Protein AF-A0A7C9EWT8-F1 (afdb_monomer_lite)

Structure (mmCIF, N/CA/C/O backbone):
data_AF-A0A7C9EWT8-F1
#
_entry.id   AF-A0A7C9EWT8-F1
#
loop_
_atom_site.group_PDB
_atom_site.id
_atom_site.type_symbol
_atom_site.label_atom_id
_atom_site.label_alt_id
_atom_site.label_comp_id
_atom_site.label_asym_id
_atom_site.label_entity_id
_atom_site.label_seq_id
_atom_site.pdbx_PDB_ins_code
_atom_site.Cartn_x
_atom_site.Cartn_y
_atom_site.Cartn_z
_atom_site.occupancy
_atom_site.B_iso_or_equiv
_atom_site.auth_seq_id
_atom_site.auth_comp_id
_atom_site.auth_asym_id
_atom_site.auth_atom_id
_atom_site.pdbx_PDB_model_num
ATOM 1 N N . SER A 1 1 ? -19.432 19.148 -1.306 1.00 43.84 1 SER A N 1
ATOM 2 C CA . SER A 1 1 ? -18.064 18.644 -1.073 1.00 43.84 1 SER A CA 1
ATOM 3 C C . SER A 1 1 ? -18.076 17.133 -1.173 1.00 43.84 1 SER A C 1
ATOM 5 O O . SER A 1 1 ? -19.017 16.554 -0.640 1.00 43.84 1 SER A O 1
ATOM 7 N N . PRO A 1 2 ? -17.132 16.478 -1.870 1.00 51.66 2 PRO A N 1
ATOM 8 C CA . PRO A 1 2 ? -17.050 15.021 -1.822 1.00 51.66 2 PRO A CA 1
ATOM 9 C C . PRO A 1 2 ? -16.818 14.569 -0.375 1.00 51.66 2 PRO A C 1
ATOM 11 O O . PRO A 1 2 ? -16.115 15.251 0.374 1.00 51.66 2 PRO A O 1
ATOM 14 N N . SER A 1 3 ? -17.434 13.457 0.023 1.00 73.81 3 SER A N 1
ATOM 15 C CA . SER A 1 3 ? -17.189 12.846 1.329 1.00 73.81 3 SER A CA 1
ATOM 16 C C . SER A 1 3 ? -15.710 12.463 1.456 1.00 73.81 3 SER A C 1
ATOM 18 O O . SER A 1 3 ? -15.051 12.139 0.465 1.00 73.81 3 SER A O 1
ATOM 20 N N . LEU A 1 4 ? -15.178 12.513 2.679 1.00 69.38 4 LEU A N 1
ATOM 21 C CA . LEU A 1 4 ? -13.786 12.159 2.972 1.00 69.38 4 LEU A CA 1
ATOM 22 C C . LEU A 1 4 ? -13.436 10.746 2.466 1.00 69.38 4 LEU A C 1
ATOM 24 O O . LEU A 1 4 ? -12.366 10.564 1.889 1.00 69.38 4 LEU A O 1
ATOM 28 N N . SER A 1 5 ? -14.371 9.791 2.571 1.00 72.19 5 SER A N 1
ATOM 29 C CA . SER A 1 5 ? -14.186 8.436 2.030 1.00 72.19 5 SER A CA 1
ATOM 30 C C . SER A 1 5 ? -14.049 8.443 0.501 1.00 72.19 5 SER A C 1
ATOM 32 O O . SER A 1 5 ? -13.074 7.911 -0.009 1.00 72.19 5 SER A O 1
ATOM 34 N N . ALA A 1 6 ? -14.890 9.178 -0.239 1.00 75.50 6 ALA A N 1
ATOM 35 C CA . ALA A 1 6 ? -14.787 9.249 -1.701 1.00 75.50 6 ALA A CA 1
ATOM 36 C C . ALA A 1 6 ? -13.481 9.908 -2.198 1.00 75.50 6 ALA A C 1
ATOM 38 O O . ALA A 1 6 ? -13.064 9.723 -3.345 1.00 75.50 6 ALA A O 1
ATOM 39 N N . ALA A 1 7 ? -12.837 10.741 -1.376 1.00 75.38 7 ALA A N 1
ATOM 40 C CA . ALA A 1 7 ? -11.503 11.261 -1.673 1.00 75.38 7 ALA A CA 1
ATOM 41 C C . ALA A 1 7 ? -10.412 10.199 -1.439 1.00 75.38 7 ALA A C 1
ATOM 43 O O . ALA A 1 7 ? -9.507 10.074 -2.266 1.00 75.38 7 ALA A O 1
ATOM 44 N N . MET A 1 8 ? -10.526 9.418 -0.361 1.00 83.12 8 MET A N 1
ATOM 45 C CA . MET A 1 8 ? -9.632 8.295 -0.059 1.00 83.12 8 MET A CA 1
ATOM 46 C C . MET A 1 8 ? -9.733 7.203 -1.133 1.00 83.12 8 MET A C 1
ATOM 48 O O . MET A 1 8 ? -8.714 6.858 -1.729 1.00 83.12 8 MET A O 1
ATOM 52 N N . ASP A 1 9 ? -10.945 6.790 -1.505 1.00 83.75 9 ASP A N 1
ATOM 53 C CA . ASP A 1 9 ? -11.193 5.777 -2.541 1.00 83.75 9 ASP A CA 1
ATOM 54 C C . ASP A 1 9 ? -10.555 6.149 -3.890 1.00 83.75 9 ASP A C 1
ATOM 56 O O . ASP A 1 9 ? -9.944 5.317 -4.566 1.00 83.75 9 ASP A O 1
ATOM 60 N N . ARG A 1 10 ? -10.618 7.432 -4.276 1.00 86.88 10 ARG A N 1
ATOM 61 C CA . ARG A 1 10 ? -9.983 7.930 -5.509 1.00 86.88 10 ARG A CA 1
ATOM 62 C C . ARG A 1 10 ? -8.460 7.881 -5.453 1.00 86.88 10 ARG A C 1
ATOM 64 O O . ARG A 1 10 ? -7.831 7.518 -6.448 1.00 86.88 10 ARG A O 1
ATOM 71 N N . LYS A 1 11 ? -7.858 8.241 -4.315 1.00 90.06 11 LYS A N 1
ATOM 72 C CA . LYS A 1 11 ? -6.400 8.171 -4.139 1.00 90.06 11 LYS A CA 1
ATOM 73 C C . LYS A 1 11 ? -5.927 6.714 -4.157 1.00 90.06 11 LYS A C 1
ATOM 75 O O . LYS A 1 11 ? -4.986 6.414 -4.888 1.00 90.06 11 LYS A O 1
ATOM 80 N N . GLY A 1 12 ? -6.624 5.816 -3.457 1.00 90.69 12 GLY A N 1
ATOM 81 C CA . GLY A 1 12 ? -6.352 4.376 -3.485 1.00 90.69 12 GLY A CA 1
ATOM 82 C C . GLY A 1 12 ? -6.448 3.791 -4.897 1.00 90.69 12 GLY A C 1
ATOM 83 O O . GLY A 1 12 ? -5.516 3.137 -5.357 1.00 90.69 12 GLY A O 1
ATOM 84 N N . SER A 1 13 ? -7.510 4.124 -5.636 1.00 91.81 13 SER A N 1
ATOM 85 C CA . SER A 1 13 ? -7.696 3.678 -7.027 1.00 91.81 13 SER A CA 1
ATOM 86 C C . SER A 1 13 ? -6.577 4.153 -7.962 1.00 91.81 13 SER A C 1
ATOM 88 O O . SER A 1 13 ? -6.114 3.400 -8.816 1.00 91.81 13 SER A O 1
ATOM 90 N N . SER A 1 14 ? -6.103 5.391 -7.792 1.00 93.88 14 SER A N 1
ATOM 91 C CA . SER A 1 14 ? -4.987 5.938 -8.578 1.00 93.88 14 SER A CA 1
ATOM 92 C C . SER A 1 14 ? -3.673 5.187 -8.320 1.00 93.88 14 SER A C 1
ATOM 94 O O . SER A 1 14 ? -2.950 4.847 -9.257 1.00 93.88 14 SER A O 1
ATOM 96 N N . ILE A 1 15 ? -3.393 4.855 -7.055 1.00 94.44 15 ILE A N 1
ATOM 97 C CA . ILE A 1 15 ? -2.223 4.055 -6.663 1.00 94.44 15 ILE A CA 1
ATOM 98 C C . ILE A 1 15 ? -2.317 2.639 -7.249 1.00 94.44 15 ILE A C 1
ATOM 100 O O . ILE A 1 15 ? -1.354 2.152 -7.839 1.00 94.44 15 ILE A O 1
ATOM 104 N N . LEU A 1 16 ? -3.485 1.999 -7.158 1.00 93.56 16 LEU A N 1
ATOM 105 C CA . LEU A 1 16 ? -3.721 0.679 -7.748 1.00 93.56 16 LEU A CA 1
ATOM 106 C C . LEU A 1 16 ? -3.558 0.699 -9.272 1.00 93.56 16 LEU A C 1
ATOM 108 O O . LEU A 1 16 ? -2.970 -0.218 -9.840 1.00 93.56 16 LEU A O 1
ATOM 112 N N . SER A 1 17 ? -4.006 1.761 -9.945 1.00 93.75 17 SER A N 1
ATOM 113 C CA . SER A 1 17 ? -3.796 1.927 -11.386 1.00 93.75 17 SER A CA 1
ATOM 114 C C . SER A 1 17 ? -2.310 1.987 -11.751 1.00 93.75 17 SER A C 1
ATOM 116 O O . SER A 1 17 ? -1.918 1.416 -12.767 1.00 93.75 17 SER A O 1
ATOM 118 N N . LYS A 1 18 ? -1.478 2.641 -10.930 1.00 92.81 18 LYS A N 1
ATOM 119 C CA . LYS A 1 18 ? -0.017 2.678 -11.113 1.00 92.81 18 LYS A CA 1
ATOM 120 C C . LYS A 1 18 ? 0.620 1.299 -10.935 1.00 92.81 18 LYS A C 1
ATOM 122 O O . LYS A 1 18 ? 1.377 0.872 -11.802 1.00 92.81 18 LYS A O 1
ATOM 127 N N . LEU A 1 19 ? 0.239 0.572 -9.879 1.00 90.06 19 LEU A N 1
ATOM 128 C CA . LEU A 1 19 ? 0.682 -0.810 -9.640 1.00 90.06 19 LEU A CA 1
ATOM 129 C C . LEU A 1 19 ? 0.308 -1.749 -10.797 1.00 90.06 19 LEU A C 1
ATOM 131 O O . LEU A 1 19 ? 1.118 -2.566 -11.239 1.00 90.06 19 LEU A O 1
ATOM 135 N N . ARG A 1 20 ? -0.914 -1.616 -11.323 1.00 89.12 20 ARG A N 1
ATOM 136 C CA . ARG A 1 20 ? -1.380 -2.401 -12.473 1.00 89.12 20 ARG A CA 1
ATOM 137 C C . ARG A 1 20 ? -0.628 -2.035 -13.752 1.00 89.12 20 ARG A C 1
ATOM 139 O O . ARG A 1 20 ? -0.317 -2.935 -14.524 1.00 89.12 20 ARG A O 1
ATOM 146 N N . GLY A 1 21 ? -0.320 -0.754 -13.946 1.00 88.94 21 GLY A N 1
ATOM 147 C CA . GLY A 1 21 ? 0.369 -0.214 -15.121 1.00 88.94 21 GLY A CA 1
ATOM 148 C C . GLY A 1 21 ? 1.899 -0.260 -15.081 1.00 88.94 21 GLY A C 1
ATOM 149 O O . GLY A 1 21 ? 2.514 0.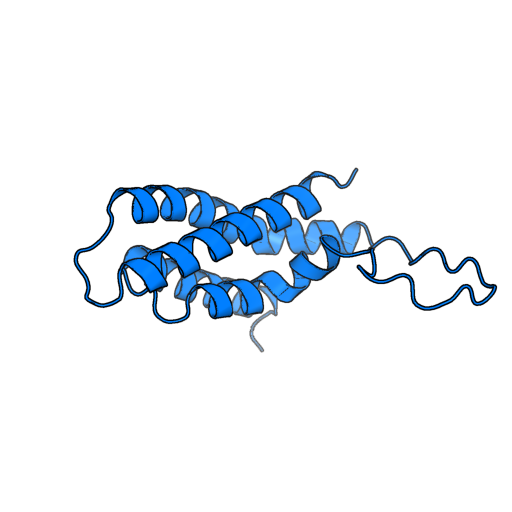354 -15.946 1.00 88.94 21 GLY A O 1
ATOM 150 N N . TYR A 1 22 ? 2.508 -0.955 -14.113 1.00 87.38 22 TYR A N 1
ATOM 151 C CA . TYR A 1 22 ? 3.968 -1.061 -13.954 1.00 87.38 22 TYR A CA 1
ATOM 152 C C . TYR A 1 22 ? 4.690 0.290 -13.760 1.00 87.38 22 TYR A C 1
ATOM 154 O O . TYR A 1 22 ? 5.889 0.405 -14.009 1.00 87.38 22 TYR A O 1
ATOM 162 N N . ASP A 1 23 ? 3.979 1.319 -13.287 1.00 89.75 23 ASP A N 1
ATOM 163 C CA . ASP A 1 23 ? 4.568 2.613 -12.935 1.00 89.75 23 ASP A CA 1
ATOM 164 C C . ASP A 1 23 ? 4.856 2.660 -11.435 1.00 89.75 23 ASP A C 1
ATOM 166 O O . ASP A 1 23 ? 4.009 3.024 -10.615 1.00 89.75 23 ASP A O 1
ATOM 170 N N . TYR A 1 24 ? 6.078 2.280 -11.078 1.00 88.75 24 TYR A N 1
ATOM 171 C CA . TYR A 1 24 ? 6.510 2.205 -9.683 1.00 88.75 24 TYR A CA 1
ATOM 172 C C . TYR A 1 24 ? 7.168 3.482 -9.179 1.00 88.75 24 TYR A C 1
ATOM 174 O O . TYR A 1 24 ? 7.589 3.539 -8.026 1.00 88.75 24 TYR A O 1
ATOM 182 N N . THR A 1 25 ? 7.252 4.524 -10.006 1.00 89.25 25 THR A N 1
ATOM 183 C CA . THR A 1 25 ? 7.990 5.743 -9.676 1.00 89.25 25 THR A CA 1
ATOM 184 C C . THR A 1 25 ? 7.419 6.404 -8.420 1.00 89.25 25 THR A C 1
ATOM 186 O O . THR A 1 25 ? 6.373 7.055 -8.458 1.00 89.25 25 THR A O 1
ATOM 189 N N . GLY A 1 26 ? 8.120 6.241 -7.293 1.00 88.81 26 GLY A N 1
ATOM 190 C CA . GLY A 1 26 ? 7.719 6.810 -6.001 1.00 88.81 26 GLY A CA 1
ATOM 191 C C . GLY A 1 26 ? 6.516 6.117 -5.355 1.00 88.81 26 GLY A C 1
ATOM 192 O O . GLY A 1 26 ? 5.814 6.741 -4.556 1.00 88.81 26 GLY A O 1
ATOM 193 N N . ILE A 1 27 ? 6.239 4.860 -5.720 1.00 90.31 27 ILE A N 1
ATOM 194 C CA . ILE A 1 27 ? 5.066 4.119 -5.237 1.00 90.31 27 ILE A CA 1
ATOM 195 C C . ILE A 1 27 ? 5.086 3.913 -3.717 1.00 90.31 27 ILE A C 1
ATOM 197 O O . ILE A 1 27 ? 4.045 4.002 -3.072 1.00 90.31 27 ILE A O 1
ATOM 201 N N . ASP A 1 28 ? 6.275 3.746 -3.139 1.00 87.75 28 ASP A N 1
ATOM 202 C CA . ASP A 1 28 ? 6.526 3.671 -1.700 1.00 87.75 28 ASP A CA 1
ATOM 203 C C . ASP A 1 28 ? 5.984 4.906 -0.966 1.00 87.75 28 ASP A C 1
ATOM 205 O O . ASP A 1 28 ? 5.209 4.785 -0.016 1.00 87.75 28 ASP A O 1
ATOM 209 N N . LYS A 1 29 ? 6.313 6.108 -1.456 1.00 92.44 29 LYS A N 1
ATOM 210 C CA . LYS A 1 29 ? 5.846 7.368 -0.865 1.00 92.44 29 LYS A CA 1
ATOM 211 C C . LYS A 1 29 ? 4.349 7.551 -1.034 1.00 92.44 29 LYS A C 1
ATOM 213 O O . LYS A 1 29 ? 3.677 7.951 -0.090 1.00 92.44 29 LYS A O 1
ATOM 218 N N . LEU A 1 30 ? 3.811 7.229 -2.211 1.00 93.69 30 LEU A N 1
ATOM 219 C CA . LEU A 1 30 ? 2.376 7.344 -2.476 1.00 93.69 30 LEU A CA 1
ATOM 220 C C . LEU A 1 30 ? 1.553 6.455 -1.538 1.00 93.69 30 LEU A C 1
ATOM 222 O O . LEU A 1 30 ? 0.537 6.907 -1.004 1.00 93.69 30 LEU A O 1
ATOM 226 N N . ILE A 1 31 ? 2.005 5.217 -1.329 1.00 91.94 31 ILE A N 1
ATOM 227 C CA . ILE A 1 31 ? 1.380 4.258 -0.416 1.00 91.94 31 ILE A CA 1
ATOM 228 C C . ILE A 1 31 ? 1.552 4.719 1.031 1.00 91.94 31 ILE A C 1
ATOM 230 O O . ILE A 1 31 ? 0.565 4.760 1.761 1.00 91.94 31 ILE A O 1
ATOM 234 N N . SER A 1 32 ? 2.748 5.161 1.428 1.00 91.38 32 SER A N 1
ATOM 235 C CA . SE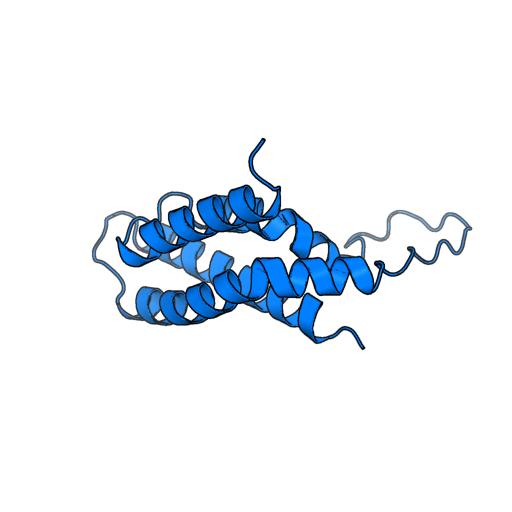R A 1 32 ? 2.999 5.718 2.764 1.00 91.38 32 SER A CA 1
ATOM 236 C C . SER A 1 32 ? 2.099 6.916 3.079 1.00 91.38 32 SER A C 1
ATOM 238 O O . SER A 1 32 ? 1.455 6.954 4.125 1.00 91.38 32 SER A O 1
ATOM 240 N N . ASP A 1 33 ? 1.980 7.874 2.162 1.00 92.38 33 ASP A N 1
ATOM 241 C CA . ASP A 1 33 ? 1.128 9.057 2.327 1.00 92.38 33 ASP A CA 1
ATOM 242 C C . ASP A 1 33 ? -0.365 8.713 2.324 1.00 92.38 33 ASP A C 1
ATOM 244 O O . ASP A 1 33 ? -1.192 9.477 2.826 1.00 92.38 33 ASP A O 1
ATOM 248 N N . TYR A 1 34 ? -0.755 7.619 1.670 1.00 93.00 34 TYR A N 1
ATOM 249 C CA 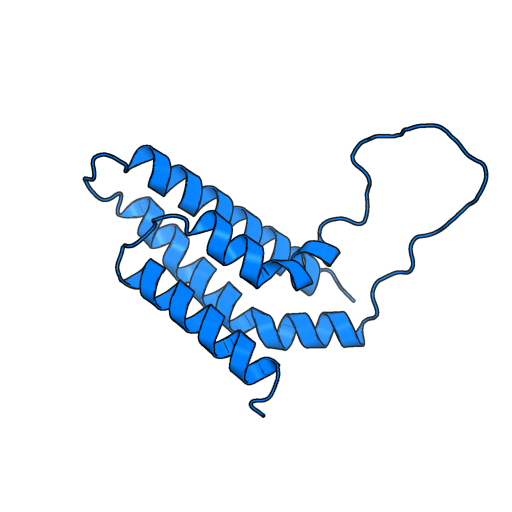. TYR A 1 34 ? -2.134 7.140 1.673 1.00 93.00 34 TYR A CA 1
ATOM 250 C C . TYR A 1 34 ? -2.471 6.420 2.980 1.00 93.00 34 TYR A C 1
ATOM 252 O O . TYR A 1 34 ? -3.494 6.717 3.594 1.00 93.00 34 TYR A O 1
ATOM 260 N N . LEU A 1 35 ? -1.582 5.535 3.431 1.00 91.00 35 LEU A N 1
ATOM 261 C CA . LEU A 1 35 ? -1.740 4.719 4.631 1.00 91.00 35 LEU A CA 1
ATOM 262 C C . LEU A 1 35 ? -1.339 5.438 5.920 1.00 91.00 35 LEU A C 1
ATOM 264 O O . LEU A 1 35 ? -1.521 4.871 6.995 1.00 91.00 35 LEU A O 1
ATOM 268 N N . HIS A 1 36 ? -0.857 6.684 5.852 1.00 89.81 36 HIS A N 1
ATOM 269 C CA . HIS A 1 36 ? -0.470 7.467 7.026 1.00 89.81 36 HIS A CA 1
ATOM 270 C C . HIS A 1 36 ? -1.482 7.374 8.189 1.00 89.81 36 HIS A C 1
ATOM 272 O O . HIS A 1 36 ? -1.045 7.064 9.297 1.00 89.81 36 HIS A O 1
ATOM 278 N N . PRO A 1 37 ? -2.812 7.532 7.988 1.00 86.94 37 PRO A N 1
ATOM 279 C CA . PRO A 1 37 ? -3.791 7.410 9.074 1.00 86.94 37 PRO A CA 1
ATOM 280 C C . PRO A 1 37 ? -3.767 6.051 9.784 1.00 86.94 37 PRO A C 1
ATOM 282 O O . PRO A 1 37 ? -3.915 5.999 11.000 1.00 86.94 37 PRO A O 1
ATOM 285 N N . VAL A 1 38 ? -3.547 4.966 9.037 1.00 84.62 38 VAL A N 1
ATOM 286 C CA . VAL A 1 38 ? -3.452 3.599 9.570 1.00 84.62 38 VAL A CA 1
ATOM 287 C C . VAL A 1 38 ? -2.084 3.357 10.202 1.00 84.62 38 VAL A C 1
ATOM 289 O O . VAL A 1 38 ? -1.986 2.694 11.228 1.00 84.62 38 VAL A O 1
ATOM 292 N N . SER A 1 39 ? -1.018 3.947 9.654 1.00 82.38 39 SER A N 1
ATOM 293 C CA . SER A 1 39 ? 0.337 3.792 10.197 1.00 82.38 39 SER A CA 1
ATOM 294 C C . SER A 1 39 ? 0.510 4.351 11.609 1.00 82.38 39 SER A C 1
ATOM 296 O O . SER A 1 39 ? 1.373 3.888 12.356 1.00 82.38 39 SER A O 1
ATOM 298 N N . LEU A 1 40 ? -0.356 5.286 12.012 1.00 83.94 40 LEU A N 1
ATOM 299 C CA . LEU A 1 40 ? -0.418 5.787 13.385 1.00 83.94 40 LEU A CA 1
ATOM 300 C C . LEU A 1 40 ? -0.740 4.672 14.395 1.00 83.94 40 LEU A C 1
ATOM 302 O O . LEU A 1 40 ? -0.364 4.789 15.557 1.00 83.94 40 LEU A O 1
ATOM 306 N N . LEU A 1 41 ? -1.379 3.582 13.955 1.00 80.56 41 LEU A N 1
ATOM 307 C CA . LEU A 1 41 ? -1.669 2.403 14.778 1.00 80.56 41 LEU A CA 1
ATOM 308 C C . LEU A 1 41 ? -0.449 1.480 14.943 1.00 80.56 41 LEU A C 1
ATOM 310 O O . LEU A 1 41 ? -0.318 0.812 15.963 1.00 80.56 41 LEU A O 1
ATOM 314 N N . ILE A 1 42 ? 0.469 1.466 13.969 1.00 78.31 42 ILE A N 1
ATOM 315 C CA . ILE A 1 42 ? 1.661 0.594 13.957 1.00 78.31 42 ILE A CA 1
ATOM 316 C C . ILE A 1 42 ? 2.707 1.073 14.983 1.00 78.31 42 ILE A C 1
ATOM 318 O O . ILE A 1 42 ? 3.536 0.297 15.460 1.00 78.31 42 ILE A O 1
ATOM 322 N N . SER A 1 43 ? 2.688 2.358 15.360 1.00 64.81 43 SER A N 1
ATOM 323 C CA . SER A 1 43 ? 3.671 2.948 16.279 1.00 64.81 43 SER A CA 1
ATOM 324 C C . SER A 1 43 ? 3.055 3.614 17.518 1.00 64.81 43 SER A C 1
ATOM 326 O O . SER A 1 43 ? 2.926 4.835 17.550 1.00 64.81 43 SER A O 1
ATOM 328 N N . PRO A 1 44 ? 2.838 2.863 18.614 1.00 55.44 44 PRO A N 1
ATOM 329 C CA . PRO A 1 44 ? 2.702 3.436 19.954 1.00 55.44 44 PRO A CA 1
ATOM 330 C C . PRO A 1 44 ? 4.045 3.556 20.706 1.00 55.44 44 PRO A C 1
ATOM 332 O O . PRO A 1 44 ? 4.094 4.001 21.849 1.00 55.44 44 PRO A O 1
ATOM 335 N N . LYS A 1 45 ? 5.181 3.132 20.131 1.00 49.69 45 LYS A N 1
ATOM 336 C CA . LYS A 1 45 ? 6.458 3.074 20.871 1.00 49.69 45 LYS A CA 1
ATOM 337 C C . LYS A 1 45 ? 7.515 4.009 20.284 1.00 49.69 45 LYS A C 1
ATOM 339 O O . LYS A 1 45 ? 7.979 3.766 19.169 1.00 49.69 45 LYS A O 1
ATOM 344 N N . PRO A 1 46 ? 7.985 5.031 21.027 1.00 45.66 46 PRO A N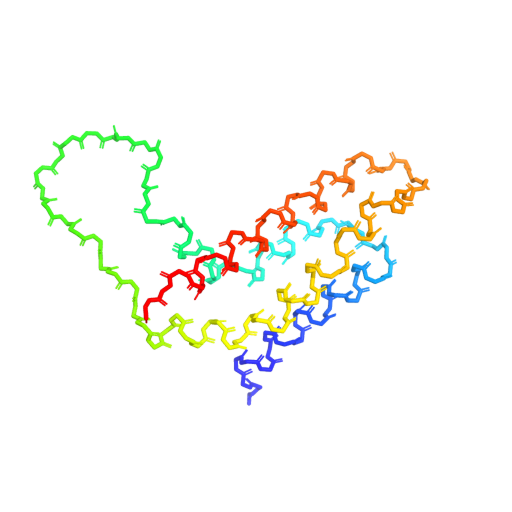 1
ATOM 345 C CA . PRO A 1 46 ? 9.190 5.739 20.629 1.00 45.66 46 PRO A CA 1
ATOM 346 C C . PRO A 1 46 ? 10.372 4.759 20.637 1.00 45.66 46 PRO A C 1
ATOM 348 O O . PRO A 1 46 ? 10.706 4.177 21.667 1.00 45.66 46 PRO A O 1
ATOM 351 N N . LYS A 1 47 ? 11.035 4.602 19.484 1.00 47.22 47 LYS A N 1
ATOM 352 C CA . LYS A 1 47 ? 12.233 3.758 19.290 1.00 47.22 47 LYS A CA 1
ATOM 353 C C . LYS A 1 47 ? 13.492 4.279 20.013 1.00 47.22 47 LYS A C 1
ATOM 355 O O . LYS A 1 47 ? 14.566 3.711 19.853 1.00 47.22 47 LYS A O 1
ATOM 360 N N . TYR A 1 48 ? 13.375 5.326 20.836 1.00 46.19 48 TYR A N 1
ATOM 361 C CA . TYR A 1 48 ? 14.474 5.866 21.638 1.00 46.19 48 TYR A CA 1
ATOM 362 C C . TYR A 1 48 ? 14.011 6.168 23.072 1.00 46.19 48 TYR A C 1
ATOM 364 O O . TYR A 1 48 ? 13.167 7.049 23.256 1.00 46.19 48 TYR A O 1
ATOM 372 N N . PRO A 1 49 ? 14.586 5.528 24.109 1.00 44.75 49 PRO A N 1
ATOM 373 C CA . PRO A 1 49 ? 14.366 5.929 25.489 1.00 44.75 49 PRO A CA 1
ATOM 374 C C . PRO A 1 49 ? 15.204 7.183 25.767 1.00 44.75 49 PRO A C 1
ATOM 376 O O . PRO A 1 49 ? 16.324 7.106 26.268 1.00 44.75 49 PRO A O 1
ATOM 379 N N . LYS A 1 50 ? 14.704 8.374 25.423 1.00 48.25 50 LYS A N 1
ATOM 380 C CA . LYS A 1 50 ? 15.316 9.621 25.904 1.00 48.25 50 LYS A CA 1
ATOM 381 C C . LYS A 1 50 ? 14.681 10.024 27.236 1.00 48.25 50 LYS A C 1
ATOM 383 O O . LYS A 1 50 ? 13.672 10.711 27.260 1.00 48.25 50 LYS A O 1
ATOM 388 N N . LYS A 1 51 ? 15.382 9.626 28.307 1.00 45.72 51 LYS A N 1
ATOM 389 C CA . LYS A 1 51 ? 15.277 10.031 29.725 1.00 45.72 51 LYS A CA 1
ATOM 390 C C . LYS A 1 51 ? 13.988 9.651 30.483 1.00 45.72 51 LYS A C 1
ATOM 392 O O . LYS A 1 51 ? 12.887 9.900 30.004 1.00 45.72 51 LYS A O 1
ATOM 397 N N . PRO A 1 52 ? 14.109 9.128 31.721 1.00 45.16 52 PRO A N 1
ATOM 398 C CA . PRO A 1 52 ? 12.965 8.891 32.585 1.00 45.16 52 PRO A CA 1
ATOM 399 C C . PRO A 1 52 ? 12.526 10.228 33.191 1.00 45.16 52 PRO A C 1
ATOM 401 O O . PRO A 1 52 ? 13.084 10.684 34.185 1.00 45.16 52 PRO A O 1
ATOM 404 N N . SER A 1 53 ? 11.528 10.874 32.592 1.00 45.44 53 SER A N 1
ATOM 405 C CA . SER A 1 53 ? 10.725 11.858 33.316 1.00 45.44 53 SER A CA 1
ATOM 406 C C . SER A 1 53 ? 9.478 11.162 33.838 1.00 45.44 53 SER A C 1
ATOM 408 O O . SER A 1 53 ? 8.668 10.622 33.093 1.00 45.44 53 SER A O 1
ATOM 410 N N . THR A 1 54 ? 9.373 11.162 35.158 1.00 51.31 54 THR A N 1
ATOM 411 C CA . THR A 1 54 ? 8.246 10.738 35.981 1.00 51.31 54 THR A CA 1
ATOM 412 C C . THR A 1 54 ? 6.908 11.281 35.471 1.00 51.31 54 THR A C 1
ATOM 414 O O . THR A 1 54 ? 6.482 12.379 35.818 1.00 51.31 54 THR A O 1
ATOM 417 N N . ARG A 1 55 ? 6.211 10.481 34.663 1.00 43.28 55 ARG A N 1
ATOM 418 C CA . ARG A 1 55 ? 4.745 10.420 34.581 1.00 43.28 55 ARG A CA 1
ATOM 419 C C . ARG A 1 55 ? 4.368 9.188 33.769 1.00 43.28 55 ARG A C 1
ATOM 421 O O . ARG A 1 55 ? 4.737 9.080 32.606 1.00 43.28 55 ARG A O 1
ATOM 428 N N . ASN A 1 56 ? 3.620 8.277 34.388 1.00 43.41 56 ASN A N 1
ATOM 429 C CA . ASN A 1 56 ? 2.881 7.215 33.707 1.00 43.41 56 ASN A CA 1
ATOM 430 C C . ASN A 1 56 ? 1.835 7.851 32.772 1.00 43.41 56 ASN A C 1
ATOM 432 O O . ASN A 1 56 ? 0.651 7.890 33.091 1.00 43.41 56 ASN A O 1
ATOM 436 N N . TYR A 1 57 ? 2.256 8.388 31.629 1.00 45.72 57 TYR A N 1
ATOM 437 C CA . TYR A 1 57 ? 1.354 8.609 30.511 1.00 45.72 57 TYR A CA 1
ATOM 438 C C . TYR A 1 57 ? 1.262 7.283 29.768 1.00 45.72 57 TYR A C 1
ATOM 440 O O . TYR A 1 57 ? 2.058 7.001 28.875 1.00 45.72 57 TYR A O 1
ATOM 448 N N . LYS A 1 58 ? 0.297 6.445 30.164 1.00 48.81 58 LYS A N 1
ATOM 449 C CA . LYS A 1 58 ? -0.254 5.472 29.219 1.00 48.81 58 LYS A CA 1
ATOM 450 C C . LYS A 1 58 ? -0.715 6.303 28.025 1.00 48.81 58 LYS A C 1
ATOM 452 O O . LYS A 1 58 ? -1.537 7.203 28.210 1.00 48.81 58 LYS A O 1
ATOM 457 N N . GLN A 1 59 ? -0.120 6.097 26.851 1.00 56.50 59 GLN A N 1
ATOM 458 C CA . GLN A 1 59 ? -0.689 6.688 25.649 1.00 56.50 59 GLN A CA 1
ATOM 459 C C . GLN A 1 59 ? -2.147 6.218 25.561 1.00 56.50 59 GLN A C 1
ATOM 461 O O . GLN A 1 59 ? -2.409 5.054 25.873 1.00 56.50 59 GLN A O 1
ATOM 466 N N . PRO A 1 60 ? -3.095 7.115 25.251 1.00 58.12 60 PRO A N 1
ATOM 467 C CA . PRO A 1 60 ? -4.472 6.704 25.064 1.00 58.12 60 PRO A CA 1
ATOM 468 C C . PRO A 1 60 ? -4.506 5.665 23.945 1.00 58.12 60 PRO A C 1
ATOM 470 O O . PRO A 1 60 ? -3.996 5.917 22.853 1.00 58.12 60 PRO A O 1
ATOM 473 N N . GLU A 1 61 ? -5.060 4.493 24.253 1.00 67.50 61 GLU A N 1
ATOM 474 C CA . GLU A 1 61 ? -5.382 3.494 23.239 1.00 67.50 61 GLU A CA 1
ATOM 475 C C . GLU A 1 61 ? -6.264 4.163 22.169 1.00 67.50 61 GLU A C 1
ATOM 477 O O . GLU A 1 61 ? -7.153 4.953 22.521 1.00 67.50 61 GLU A O 1
ATOM 482 N N . PRO A 1 62 ? -6.005 3.916 20.876 1.00 71.56 62 PRO A N 1
ATOM 483 C CA . PRO A 1 62 ? -6.815 4.478 19.808 1.00 71.56 62 PRO A CA 1
ATOM 484 C C . PRO A 1 62 ? -8.286 4.062 19.956 1.00 71.56 62 PRO A C 1
ATOM 486 O O . PRO A 1 62 ? -8.598 2.944 20.358 1.00 71.56 62 PRO A O 1
ATOM 489 N N . ASP A 1 63 ? -9.204 4.979 19.636 1.00 80.44 63 ASP A N 1
ATOM 490 C CA . ASP A 1 63 ? -10.645 4.733 19.742 1.00 80.44 63 ASP A CA 1
ATOM 491 C C . ASP A 1 63 ? -11.059 3.556 18.824 1.00 80.44 63 ASP A C 1
ATOM 493 O O . ASP A 1 63 ? -10.842 3.634 17.609 1.00 80.44 63 ASP A O 1
ATOM 497 N N . PRO A 1 64 ? -11.697 2.488 19.345 1.00 80.56 64 PRO A N 1
ATOM 498 C CA . PRO A 1 64 ? -12.122 1.337 18.543 1.00 80.56 64 PRO A CA 1
ATOM 499 C C . PRO A 1 64 ? -13.035 1.693 17.361 1.00 80.56 64 PRO A C 1
ATOM 501 O O . PRO A 1 64 ? -13.025 1.020 16.328 1.00 80.56 64 PRO A O 1
ATOM 504 N N . SER A 1 65 ? -13.843 2.750 17.479 1.00 83.00 65 SER A N 1
AT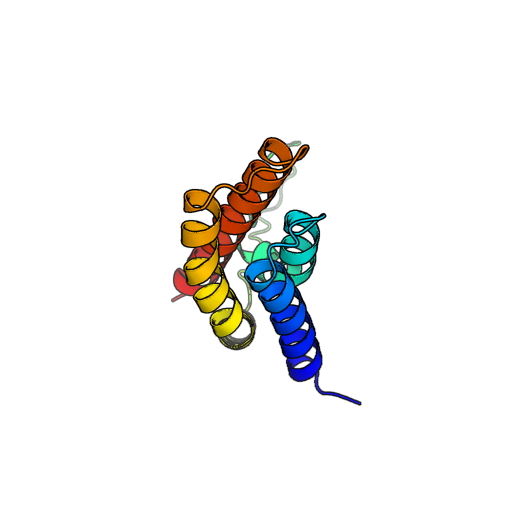OM 505 C CA . SER A 1 65 ? -14.690 3.240 16.385 1.00 83.00 65 SER A CA 1
ATOM 506 C C . SER A 1 65 ? -13.866 3.875 15.263 1.00 83.00 65 SER A C 1
ATOM 508 O O . SER A 1 65 ? -14.165 3.668 14.084 1.00 83.00 65 SER A O 1
ATOM 510 N N . TRP A 1 66 ? -12.785 4.575 15.615 1.00 83.75 66 TRP A N 1
ATOM 511 C CA . TRP A 1 66 ? -11.841 5.147 14.661 1.00 83.75 66 TRP A CA 1
ATOM 512 C C . TRP A 1 66 ? -11.065 4.050 13.932 1.00 83.75 66 TRP A C 1
ATOM 514 O O . TRP A 1 66 ? -10.997 4.069 12.704 1.00 83.75 66 TRP A O 1
ATOM 524 N N . ILE A 1 67 ? -10.584 3.042 14.661 1.00 81.88 67 ILE A N 1
ATOM 525 C CA . ILE A 1 67 ? -9.916 1.863 14.089 1.00 81.88 67 ILE A CA 1
ATOM 526 C C . ILE A 1 67 ? -10.847 1.136 13.118 1.00 81.88 67 ILE A C 1
ATOM 528 O O . ILE A 1 67 ? -10.454 0.858 11.989 1.00 81.88 67 ILE A O 1
ATOM 532 N N . ARG A 1 68 ? -12.101 0.872 13.510 1.00 83.69 68 ARG A N 1
ATOM 533 C CA . ARG A 1 68 ? -13.081 0.215 12.630 1.00 83.69 68 ARG A CA 1
ATOM 534 C C . ARG A 1 68 ? -13.353 1.037 11.370 1.00 83.69 68 ARG A C 1
ATOM 536 O O . ARG A 1 68 ? -13.449 0.470 10.285 1.00 83.69 68 ARG A O 1
ATOM 543 N N . SER A 1 69 ? -13.440 2.361 11.496 1.00 85.50 69 SER A N 1
ATOM 544 C CA . SER A 1 69 ? -13.598 3.266 10.352 1.00 85.50 69 SER A CA 1
ATOM 545 C C . SER A 1 69 ? -12.402 3.187 9.396 1.00 85.50 69 SER A C 1
ATOM 547 O O . SER A 1 69 ? -12.583 3.073 8.182 1.00 85.50 69 SER A O 1
ATOM 549 N N . LEU A 1 70 ? -11.177 3.161 9.934 1.00 85.06 70 LEU A N 1
ATOM 550 C CA . LEU A 1 70 ? -9.959 2.955 9.149 1.00 85.06 70 LEU A CA 1
ATOM 551 C C . LEU A 1 70 ? -9.948 1.582 8.471 1.00 85.06 70 LEU A C 1
ATOM 553 O O . LEU A 1 70 ? -9.691 1.507 7.274 1.00 85.06 70 LEU A O 1
ATOM 557 N N . ALA A 1 71 ? -10.282 0.514 9.196 1.00 85.06 71 ALA A N 1
ATOM 558 C CA . ALA A 1 71 ? -10.340 -0.837 8.650 1.00 85.06 71 ALA A CA 1
ATOM 559 C C . ALA A 1 71 ? -11.301 -0.907 7.457 1.00 85.06 71 ALA A C 1
ATOM 561 O O . ALA A 1 71 ? -10.909 -1.345 6.382 1.00 85.06 71 ALA A O 1
ATOM 562 N N . VAL A 1 72 ? -12.525 -0.391 7.600 1.00 87.25 72 VAL A N 1
ATOM 563 C CA . VAL A 1 72 ? -13.514 -0.364 6.509 1.00 87.25 72 VAL A CA 1
ATOM 564 C C . VAL A 1 72 ? -13.024 0.467 5.323 1.00 87.25 72 VAL A C 1
ATOM 566 O O . VAL A 1 72 ? -13.174 0.048 4.180 1.00 87.25 72 VAL A O 1
ATOM 569 N N . THR A 1 73 ? -12.414 1.624 5.586 1.00 87.69 73 THR A N 1
ATOM 570 C CA . THR A 1 73 ? -11.969 2.546 4.530 1.00 87.69 73 THR A CA 1
ATOM 571 C C . THR A 1 73 ? -10.772 2.001 3.748 1.00 87.69 73 THR A C 1
ATOM 573 O O . THR A 1 73 ? -10.700 2.151 2.532 1.00 87.69 73 THR A O 1
ATOM 576 N N . PHE A 1 74 ? -9.813 1.370 4.427 1.00 88.62 74 PHE A N 1
ATOM 577 C CA . PHE A 1 74 ? -8.544 0.962 3.822 1.00 88.62 74 PHE A CA 1
ATOM 578 C C . PHE A 1 74 ? -8.487 -0.522 3.443 1.00 88.62 74 PHE A C 1
ATOM 580 O O . PHE A 1 74 ? -7.645 -0.888 2.626 1.00 88.62 74 PHE A O 1
ATOM 587 N N . SER A 1 75 ? -9.377 -1.374 3.966 1.00 87.12 75 SER A N 1
ATOM 588 C CA . SER A 1 75 ? -9.382 -2.817 3.679 1.00 87.12 75 SER A CA 1
ATOM 589 C C . SER A 1 75 ? -9.462 -3.155 2.184 1.00 87.12 75 SER A C 1
ATOM 591 O O . SER A 1 75 ? -8.644 -3.971 1.753 1.00 87.12 75 SER A O 1
ATOM 593 N N . PRO A 1 76 ? -10.324 -2.520 1.358 1.00 89.62 76 PRO A N 1
ATOM 594 C CA . PRO A 1 76 ? -10.362 -2.811 -0.078 1.00 89.62 76 PRO A CA 1
ATOM 595 C C . PRO A 1 76 ? -9.012 -2.544 -0.751 1.00 89.62 76 PRO A C 1
ATOM 597 O O . PRO A 1 76 ? -8.480 -3.388 -1.468 1.00 89.62 76 PRO A O 1
ATOM 600 N N . PHE A 1 77 ? -8.404 -1.398 -0.435 1.00 91.88 77 PHE A N 1
ATOM 601 C CA . PHE A 1 77 ? -7.092 -1.029 -0.954 1.00 91.88 77 PHE A CA 1
ATOM 602 C C . PHE A 1 77 ? -5.986 -1.985 -0.491 1.00 91.88 77 PHE A C 1
ATOM 604 O O . PHE A 1 77 ? -5.146 -2.376 -1.302 1.00 91.88 77 PHE A O 1
ATOM 611 N N . LEU A 1 78 ? -5.965 -2.352 0.795 1.00 91.19 78 LEU A N 1
ATOM 612 C CA . LEU A 1 78 ? -4.969 -3.269 1.354 1.00 91.19 78 LEU A CA 1
ATOM 613 C C . LEU A 1 78 ? -5.087 -4.653 0.714 1.00 91.19 78 LEU A C 1
ATOM 615 O O . LEU A 1 78 ? -4.078 -5.214 0.295 1.00 91.19 78 LEU A O 1
ATOM 619 N N . SER A 1 79 ? -6.308 -5.174 0.580 1.00 90.69 79 SER A N 1
ATOM 620 C CA . SER A 1 79 ? -6.562 -6.475 -0.043 1.00 90.69 79 SER A CA 1
ATOM 621 C C . SER A 1 79 ? -6.116 -6.500 -1.503 1.00 90.69 79 SER A C 1
ATOM 623 O O . SER A 1 79 ? -5.399 -7.417 -1.900 1.00 90.69 79 SER A O 1
ATOM 625 N N . GLU A 1 80 ? -6.470 -5.481 -2.289 1.00 91.56 80 GLU A N 1
ATOM 626 C CA . GLU A 1 80 ? -6.031 -5.402 -3.684 1.00 91.56 80 GLU A CA 1
ATOM 627 C C . GLU A 1 80 ? -4.513 -5.239 -3.794 1.00 91.56 80 GLU A C 1
ATOM 629 O O . GLU A 1 80 ? -3.871 -5.949 -4.564 1.00 91.56 80 GLU A O 1
ATOM 634 N N . SER A 1 81 ? -3.914 -4.350 -3.000 1.00 90.44 81 SER A N 1
ATOM 635 C CA . SER A 1 81 ? -2.466 -4.113 -3.038 1.00 90.44 81 SER A CA 1
ATOM 636 C C . SER A 1 81 ? -1.678 -5.373 -2.685 1.00 90.44 81 SER A C 1
ATOM 638 O O . SER A 1 81 ? -0.712 -5.693 -3.370 1.00 90.44 81 SER A O 1
ATOM 640 N N . LEU A 1 82 ? -2.099 -6.117 -1.659 1.00 90.38 82 LEU A N 1
ATOM 641 C CA . LEU A 1 82 ? -1.460 -7.374 -1.253 1.00 90.38 82 LEU A CA 1
ATOM 642 C C . LEU A 1 82 ? -1.654 -8.507 -2.268 1.00 90.38 82 LEU A C 1
ATOM 644 O O . LEU A 1 82 ? -0.865 -9.443 -2.264 1.00 90.38 82 LEU A O 1
ATOM 648 N N . CYS A 1 83 ? -2.658 -8.416 -3.142 1.00 89.94 83 CYS A N 1
ATOM 649 C CA . CYS A 1 83 ? -2.818 -9.324 -4.275 1.00 89.94 83 CYS A CA 1
ATOM 650 C C . CYS A 1 83 ? -1.836 -8.975 -5.407 1.00 89.94 83 CYS A C 1
ATOM 652 O O . CYS A 1 83 ? -1.129 -9.842 -5.902 1.00 89.94 83 CYS A O 1
ATOM 654 N N . PHE A 1 84 ? -1.722 -7.691 -5.771 1.00 86.81 84 PHE A N 1
ATOM 655 C CA . PHE A 1 84 ? -0.884 -7.265 -6.901 1.00 86.81 84 PHE A CA 1
ATOM 656 C C . PHE A 1 84 ? 0.616 -7.210 -6.589 1.00 86.81 84 PHE A C 1
ATOM 658 O O . PHE A 1 84 ? 1.433 -7.509 -7.455 1.00 86.81 84 PHE A O 1
ATOM 665 N N . LEU A 1 85 ? 1.010 -6.782 -5.386 1.00 87.56 85 LEU A N 1
ATOM 666 C CA . LEU A 1 85 ? 2.419 -6.553 -5.044 1.00 87.56 85 LEU A CA 1
ATOM 667 C C . LEU A 1 85 ? 3.294 -7.820 -5.169 1.00 87.56 85 LEU A C 1
ATOM 669 O O . LEU A 1 85 ? 4.370 -7.704 -5.761 1.00 87.56 85 LEU A O 1
ATOM 673 N N . PRO A 1 86 ? 2.876 -9.011 -4.690 1.00 86.44 86 PRO A N 1
ATOM 674 C CA . PRO A 1 86 ? 3.634 -10.248 -4.887 1.00 86.44 86 PRO A CA 1
ATOM 675 C C . PRO A 1 86 ? 3.842 -10.595 -6.364 1.00 86.44 86 PRO A C 1
ATOM 677 O O . PRO A 1 86 ? 4.968 -10.892 -6.762 1.00 86.44 86 PRO A O 1
ATOM 680 N N . ASP A 1 87 ? 2.793 -10.477 -7.182 1.00 87.38 87 ASP A N 1
ATOM 681 C CA . ASP A 1 87 ? 2.869 -10.745 -8.622 1.00 87.38 87 ASP A CA 1
ATOM 682 C C . ASP A 1 87 ? 3.858 -9.788 -9.302 1.00 87.38 87 ASP A C 1
ATOM 684 O O . ASP A 1 87 ? 4.705 -10.206 -10.091 1.00 87.38 87 ASP A O 1
ATOM 688 N N . ARG A 1 88 ? 3.836 -8.499 -8.932 1.00 85.44 88 ARG A N 1
ATOM 689 C CA . ARG A 1 88 ? 4.770 -7.496 -9.477 1.00 85.44 88 ARG A CA 1
ATOM 690 C C . ARG A 1 88 ? 6.219 -7.725 -9.068 1.00 85.44 88 ARG A C 1
ATOM 692 O O . ARG A 1 88 ? 7.118 -7.441 -9.859 1.00 85.44 88 ARG A O 1
ATOM 699 N N . LEU A 1 89 ? 6.454 -8.228 -7.859 1.00 85.06 89 LEU A N 1
ATOM 700 C CA . LEU A 1 89 ? 7.792 -8.611 -7.407 1.00 85.06 89 LEU A CA 1
ATOM 701 C C . LEU A 1 89 ? 8.314 -9.837 -8.164 1.00 85.06 89 LEU 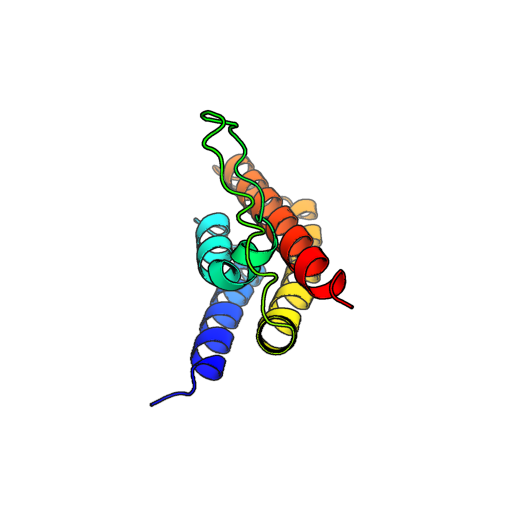A C 1
ATOM 703 O O . LEU A 1 89 ? 9.508 -9.908 -8.447 1.00 85.06 89 LEU A O 1
ATOM 707 N N . TRP A 1 90 ? 7.429 -10.775 -8.512 1.00 85.06 90 TRP A N 1
ATOM 708 C CA . TRP A 1 90 ? 7.786 -11.976 -9.265 1.00 85.06 90 TRP A CA 1
ATOM 709 C C . TRP A 1 90 ? 8.089 -11.687 -10.738 1.00 85.06 90 TRP A C 1
ATOM 711 O O . TRP A 1 90 ? 9.051 -12.213 -11.292 1.00 85.06 90 TRP A O 1
ATOM 721 N N . GLU A 1 91 ? 7.293 -10.828 -11.373 1.00 83.31 91 GLU A N 1
ATOM 722 C CA . GLU A 1 91 ? 7.407 -10.514 -12.802 1.00 83.31 91 GLU A CA 1
ATOM 723 C C . GLU A 1 91 ? 8.662 -9.700 -13.171 1.00 83.31 91 GLU A C 1
ATOM 725 O O . GLU A 1 91 ? 8.959 -9.595 -14.356 1.00 83.31 91 GLU A O 1
ATOM 730 N N . SER A 1 92 ? 9.379 -9.137 -12.183 1.00 65.81 92 SER A N 1
ATOM 731 C CA . SER A 1 92 ? 10.634 -8.366 -12.297 1.00 65.81 92 SER A CA 1
ATOM 732 C C . SER A 1 92 ? 10.859 -7.706 -13.673 1.00 65.81 92 SER A C 1
ATOM 734 O O . SER A 1 92 ? 11.565 -8.266 -14.515 1.00 65.81 92 SER A O 1
ATOM 736 N N . PRO A 1 93 ? 10.327 -6.496 -13.916 1.00 66.00 93 PRO A N 1
ATOM 737 C CA . PRO A 1 93 ? 10.469 -5.858 -15.219 1.00 66.00 93 PRO A CA 1
ATOM 738 C C . PRO A 1 93 ? 11.932 -5.543 -15.541 1.00 66.00 93 PRO A C 1
ATOM 740 O O . PRO A 1 93 ? 12.677 -5.096 -14.668 1.00 66.00 93 PRO A O 1
ATOM 743 N N . GLU A 1 94 ? 12.331 -5.709 -16.803 1.00 74.00 94 GLU A N 1
ATOM 744 C CA . GLU A 1 94 ? 13.609 -5.210 -17.317 1.00 74.00 94 GLU A CA 1
ATOM 745 C C . GLU A 1 94 ? 13.538 -3.684 -17.463 1.00 74.00 94 GLU A C 1
ATOM 747 O O . GLU A 1 94 ? 12.976 -3.143 -18.415 1.00 74.00 94 GLU A O 1
ATOM 752 N N . HIS A 1 95 ? 14.086 -2.968 -16.484 1.00 82.06 95 HIS A N 1
ATOM 753 C CA . HIS A 1 95 ? 14.143 -1.513 -16.461 1.00 82.06 95 HIS A CA 1
ATOM 754 C C . HIS A 1 95 ? 15.489 -1.050 -15.870 1.00 82.06 95 HIS A C 1
ATOM 756 O O . HIS A 1 95 ? 16.011 -1.678 -14.949 1.00 82.06 95 HIS A O 1
ATOM 762 N N . PRO A 1 96 ? 16.067 0.088 -16.298 1.00 85.69 96 PRO A N 1
ATOM 763 C CA . PRO A 1 96 ? 17.304 0.609 -15.698 1.00 85.69 96 PRO A CA 1
ATOM 764 C C . PRO A 1 96 ? 17.224 0.807 -14.173 1.00 85.69 96 PRO A C 1
ATOM 766 O O . PRO A 1 96 ? 18.222 0.709 -13.467 1.00 85.69 96 PRO A O 1
ATOM 769 N N . ASN A 1 97 ? 16.010 1.043 -13.669 1.00 87.62 97 ASN A N 1
ATOM 770 C CA . ASN A 1 97 ? 15.713 1.252 -12.250 1.00 87.62 97 ASN A CA 1
ATOM 771 C C . ASN A 1 97 ? 15.090 0.026 -11.556 1.00 87.62 97 ASN A C 1
ATOM 773 O O . ASN A 1 97 ? 14.509 0.192 -10.487 1.00 87.62 97 ASN A O 1
ATOM 777 N N . THR A 1 98 ? 15.177 -1.188 -12.117 1.00 87.88 98 THR A N 1
ATOM 778 C CA . THR A 1 98 ? 14.532 -2.392 -11.546 1.00 87.88 98 THR A CA 1
ATOM 779 C C . THR A 1 98 ? 14.841 -2.586 -10.065 1.00 87.88 98 THR A C 1
ATOM 781 O O . THR A 1 98 ? 13.925 -2.801 -9.282 1.00 87.88 98 THR A O 1
ATOM 784 N N . GLN A 1 99 ? 16.100 -2.423 -9.647 1.00 88.88 99 GLN A N 1
ATOM 785 C CA . GLN A 1 99 ? 16.477 -2.569 -8.234 1.00 88.88 99 GLN A CA 1
ATOM 786 C C . GLN A 1 99 ? 15.782 -1.550 -7.321 1.00 88.88 99 GLN A C 1
ATOM 788 O O . GLN A 1 99 ? 15.324 -1.897 -6.234 1.00 88.88 99 GLN A O 1
ATOM 793 N N . LEU A 1 100 ? 15.668 -0.298 -7.774 1.00 90.12 100 LEU A N 1
ATOM 794 C CA . LEU A 1 100 ? 14.948 0.742 -7.041 1.00 90.12 100 LEU A CA 1
ATOM 795 C C . LEU A 1 100 ? 13.458 0.400 -6.948 1.00 90.12 100 LEU A C 1
ATOM 797 O O . LEU A 1 100 ? 12.872 0.505 -5.877 1.00 90.12 100 LEU A O 1
ATOM 801 N N . PHE A 1 101 ? 12.857 -0.044 -8.050 1.00 90.06 101 PHE A N 1
ATOM 802 C CA . PHE A 1 101 ? 11.444 -0.410 -8.089 1.00 90.06 101 PHE A CA 1
ATOM 803 C C . PHE A 1 101 ? 11.131 -1.615 -7.206 1.00 90.06 101 PHE A C 1
ATOM 805 O O . PHE A 1 101 ? 10.149 -1.582 -6.471 1.00 90.06 101 PHE A O 1
ATOM 812 N N . ILE A 1 102 ? 11.986 -2.640 -7.204 1.00 90.06 102 ILE A N 1
ATOM 813 C CA . ILE A 1 102 ? 11.862 -3.783 -6.293 1.00 90.06 102 ILE A CA 1
ATOM 814 C C . ILE A 1 102 ? 11.913 -3.304 -4.842 1.00 90.06 102 ILE A C 1
ATOM 816 O O . ILE A 1 102 ? 11.050 -3.682 -4.055 1.00 90.06 102 ILE A O 1
ATOM 820 N N . ALA A 1 103 ? 12.869 -2.439 -4.485 1.00 90.44 103 ALA A N 1
ATOM 821 C CA . ALA A 1 103 ? 12.950 -1.893 -3.131 1.00 90.44 103 ALA A CA 1
ATOM 822 C C . ALA A 1 103 ? 11.657 -1.157 -2.737 1.00 90.44 103 ALA A C 1
ATOM 824 O O . ALA A 1 103 ? 11.093 -1.430 -1.679 1.00 90.44 103 ALA A O 1
ATOM 825 N N . GLN A 1 104 ? 11.130 -0.307 -3.624 1.00 91.00 104 GLN A N 1
ATOM 826 C CA . GLN A 1 104 ? 9.880 0.420 -3.386 1.00 91.00 104 GLN A CA 1
ATOM 827 C C . GLN A 1 104 ? 8.671 -0.511 -3.232 1.00 91.00 104 GLN A C 1
ATOM 829 O O . GLN A 1 104 ? 7.837 -0.296 -2.354 1.00 91.00 104 GLN A O 1
ATOM 834 N N . LEU A 1 105 ? 8.575 -1.556 -4.058 1.00 91.00 105 LEU A N 1
ATOM 835 C CA . LEU A 1 105 ? 7.507 -2.554 -3.984 1.00 91.00 105 LEU A CA 1
ATOM 836 C C . LEU A 1 105 ? 7.586 -3.379 -2.694 1.00 91.00 105 LEU A C 1
ATOM 838 O O . LEU A 1 105 ? 6.558 -3.637 -2.071 1.00 91.00 105 LEU A O 1
ATOM 842 N N . VAL A 1 106 ? 8.792 -3.758 -2.261 1.00 91.62 106 VAL A N 1
ATOM 843 C CA . VAL A 1 106 ? 9.006 -4.475 -0.996 1.00 91.62 106 VAL A CA 1
ATOM 844 C C . VAL A 1 106 ? 8.616 -3.607 0.199 1.00 91.62 106 VAL A C 1
ATOM 846 O O . VAL A 1 106 ? 7.935 -4.093 1.103 1.00 91.62 106 VAL A O 1
ATOM 849 N N . ASP A 1 107 ? 9.020 -2.338 0.219 1.00 90.56 107 ASP A N 1
ATOM 850 C CA . ASP A 1 107 ? 8.686 -1.422 1.315 1.00 90.56 107 ASP A CA 1
ATOM 851 C C . ASP A 1 107 ? 7.180 -1.138 1.372 1.00 90.56 107 ASP A C 1
ATOM 853 O O . ASP A 1 107 ? 6.580 -1.178 2.448 1.00 90.56 107 ASP A O 1
ATOM 857 N N . ALA A 1 108 ? 6.543 -0.959 0.212 1.00 90.50 108 ALA A N 1
ATOM 858 C CA . ALA A 1 108 ? 5.093 -0.861 0.101 1.00 90.50 108 ALA A CA 1
ATOM 859 C C . ALA A 1 108 ? 4.378 -2.119 0.617 1.00 90.50 108 ALA A C 1
ATOM 861 O O . ALA A 1 108 ? 3.414 -2.013 1.374 1.00 90.50 108 ALA A O 1
ATOM 862 N N . TYR A 1 109 ? 4.854 -3.308 0.238 1.00 92.25 109 TYR A N 1
ATOM 863 C CA . TYR A 1 109 ? 4.271 -4.581 0.663 1.00 92.25 109 TYR A CA 1
ATOM 864 C C . TYR A 1 109 ? 4.343 -4.765 2.178 1.00 92.25 109 TYR A C 1
ATOM 866 O O . TYR A 1 109 ? 3.333 -5.086 2.805 1.00 92.25 109 TYR A O 1
ATOM 874 N N . LYS A 1 110 ? 5.503 -4.483 2.782 1.00 91.38 110 LYS A N 1
ATOM 875 C CA . LYS A 1 110 ? 5.673 -4.512 4.242 1.00 91.38 110 LYS A CA 1
ATOM 876 C C . LYS A 1 110 ? 4.725 -3.544 4.938 1.00 91.38 110 LYS A C 1
ATOM 878 O O . LYS A 1 110 ? 4.046 -3.947 5.872 1.00 91.38 110 LYS A O 1
ATOM 883 N N . LEU A 1 111 ? 4.620 -2.305 4.453 1.00 91.12 111 LEU A N 1
ATOM 884 C CA . LEU A 1 111 ? 3.721 -1.322 5.051 1.00 91.12 111 LEU A CA 1
ATOM 885 C C . LEU A 1 111 ? 2.251 -1.757 4.964 1.00 91.12 111 LEU A C 1
ATOM 887 O O . LEU A 1 111 ? 1.514 -1.611 5.935 1.00 91.12 111 LEU A O 1
ATOM 891 N N . CYS A 1 112 ? 1.821 -2.318 3.831 1.00 91.62 112 CYS A N 1
ATOM 892 C CA . CYS A 1 112 ? 0.473 -2.868 3.689 1.00 91.62 112 CYS A CA 1
ATOM 893 C C . CYS A 1 112 ? 0.209 -4.006 4.689 1.00 91.62 112 CYS A C 1
ATOM 895 O O . CYS A 1 112 ? -0.872 -4.049 5.275 1.00 91.62 112 CYS A O 1
ATOM 897 N N . LEU A 1 113 ? 1.182 -4.896 4.912 1.00 91.44 113 LEU A N 1
ATOM 898 C CA . LEU A 1 113 ? 1.076 -5.961 5.914 1.00 91.44 113 LEU A CA 1
ATOM 899 C C . LEU A 1 113 ? 1.006 -5.404 7.338 1.00 91.44 113 LEU A C 1
ATOM 901 O O . LEU A 1 113 ? 0.112 -5.793 8.084 1.00 91.44 113 LEU A O 1
ATOM 905 N N . ASP A 1 114 ? 1.885 -4.467 7.696 1.00 89.44 114 ASP A N 1
ATOM 906 C CA . ASP A 1 114 ? 1.886 -3.848 9.025 1.00 89.44 114 ASP A CA 1
ATOM 907 C C . ASP A 1 114 ? 0.560 -3.108 9.288 1.00 89.44 114 ASP A C 1
ATOM 909 O O . ASP A 1 114 ? -0.005 -3.181 10.379 1.00 89.44 114 ASP A O 1
ATOM 913 N N . CYS A 1 115 ? 0.016 -2.418 8.278 1.00 88.69 115 CYS A N 1
ATOM 914 C CA . CYS A 1 115 ? -1.293 -1.772 8.363 1.00 88.69 115 CYS A CA 1
ATOM 915 C C . CYS A 1 115 ? -2.430 -2.783 8.533 1.00 88.69 115 CYS A C 1
ATOM 917 O O . CYS A 1 115 ? -3.342 -2.528 9.319 1.00 88.69 115 CYS A O 1
ATOM 919 N N . LEU A 1 116 ? -2.391 -3.906 7.808 1.00 89.12 116 LEU A N 1
ATOM 920 C CA . LEU A 1 116 ? -3.393 -4.965 7.922 1.00 89.12 116 LEU A CA 1
ATOM 921 C C . LEU A 1 116 ? -3.360 -5.610 9.312 1.00 89.12 116 LEU A C 1
ATOM 923 O O . LEU A 1 116 ? -4.415 -5.809 9.914 1.00 89.12 116 LEU A O 1
ATOM 927 N N . ASP A 1 117 ? -2.169 -5.890 9.836 1.00 86.88 117 ASP A N 1
ATOM 928 C CA . ASP A 1 117 ? -1.986 -6.438 11.180 1.00 86.88 117 ASP A CA 1
ATOM 929 C C . ASP A 1 117 ? -2.502 -5.470 12.253 1.00 86.88 117 ASP A C 1
ATOM 931 O O . ASP A 1 117 ? -3.277 -5.862 13.125 1.00 86.88 117 ASP A O 1
ATOM 935 N N . ALA A 1 118 ? -2.176 -4.179 12.135 1.00 83.88 118 ALA A N 1
ATOM 936 C CA . ALA A 1 118 ? -2.598 -3.161 13.093 1.00 83.88 118 ALA A CA 1
ATOM 937 C C . ALA A 1 118 ? -4.124 -2.990 13.178 1.00 83.88 118 ALA A C 1
ATOM 939 O O . ALA A 1 118 ? -4.646 -2.733 14.264 1.00 83.88 118 ALA A O 1
ATOM 940 N N . VAL A 1 119 ? -4.850 -3.136 12.062 1.00 83.50 119 VAL A N 1
ATOM 941 C CA . VAL A 1 119 ? -6.325 -3.072 12.066 1.00 83.50 119 VAL A CA 1
ATOM 942 C C . VAL A 1 119 ? -6.987 -4.401 12.437 1.00 83.50 119 VAL A C 1
ATOM 944 O O . VAL A 1 119 ? -8.124 -4.385 12.900 1.00 83.50 119 VAL A O 1
ATOM 947 N N . SER A 1 120 ? -6.298 -5.533 12.251 1.00 80.81 120 SER A N 1
ATOM 948 C CA . SER A 1 120 ? -6.826 -6.878 12.544 1.00 80.81 120 SER A CA 1
ATOM 949 C C . SER A 1 120 ? -6.580 -7.318 13.988 1.00 80.81 120 SER A C 1
ATOM 951 O O . SER A 1 120 ? -7.370 -8.075 14.540 1.00 80.81 120 SER A O 1
ATOM 953 N N . SER A 1 121 ? -5.508 -6.832 14.616 1.00 72.00 121 SER A N 1
ATOM 954 C CA . SER A 1 121 ? -5.121 -7.151 16.000 1.00 72.00 121 SER A CA 1
ATOM 955 C C . SER A 1 121 ? -5.967 -6.439 17.067 1.00 72.00 121 SER A C 1
ATOM 957 O O . SER A 1 121 ? -5.664 -6.522 18.257 1.00 72.00 121 SER A O 1
ATOM 959 N N . GLN A 1 122 ? -7.012 -5.716 16.662 1.00 66.25 122 GLN A N 1
ATOM 960 C CA . GLN A 1 122 ? -7.872 -4.951 17.559 1.00 66.25 122 GLN A CA 1
ATOM 961 C C . GLN A 1 122 ? -9.116 -5.782 17.928 1.00 66.25 122 GLN A C 1
ATOM 963 O O . GLN A 1 122 ? -9.730 -6.359 17.029 1.00 66.25 122 GLN A O 1
ATOM 968 N N . PRO A 1 123 ? -9.454 -5.890 19.228 1.00 50.41 123 PRO A N 1
ATOM 969 C CA . PRO A 1 123 ? -10.511 -6.770 19.734 1.00 50.41 123 PRO A CA 1
ATOM 970 C C . PRO A 1 123 ? -11.938 -6.347 19.348 1.00 50.41 123 PRO A C 1
ATOM 972 O O . PRO A 1 123 ? -12.195 -5.139 19.121 1.00 50.41 123 PRO A O 1
#

Foldseek 3Di:
DDDPLVVLVVLLVVLLVCLVVVNLVCSLVSLCVSCVLLVVLLDPDDPDPDDDDDDPPPPPDPDLVSLVVSCVSCVVSLVSLLVRLVVSLVVQDPDPCSVVSNVSSVSSNVSSVSSNCSSVVDD

pLDDT: mean 79.82, std 15.37, range [43.28, 94.44]

Sequence (123 aa):
SPSLSAAMDRKGSSILSKLRGYDYTGIDKLISDYLHPVSLLISPKPKYPKKPSTRNYKQPEPDPSWIRSLAVTFSPFLSESLCFLPDRLWESPEHPNTQLFIAQLVDAYKLCLDCLDAVSSQP

Radius of gyration: 16.86 Å; chains: 1; bounding box: 35×31×53 Å

InterPro domains:
  IPR056933 Separase-like, TPR repeats region [PF25110] (13-122)

Organism: Opuntia streptacantha (NCBI:txid393608)

Secondary structure (DSSP, 8-state):
---HHHHHHHHHHHHHHHHHTT--TTHHHHHHHHHHHHHHHH--S-SS-----S---PPPPPPHHHHHHHHHHHHHHHHHHHHHHHHHHHH----TTHHHHHHHHHHHHHHHHHHHHHHHS--